Protein AF-A0A2D5W9T0-F1 (afdb_monomer)

Sequence (68 aa):
MAEDTKPEERDEANSNAVARGMSLGAGLGVALGAGFGAAFGDVAIGVAFGVALGPAIGVALAMAAKEK

Mean predicted aligned error: 10.08 Å

Solvent-accessible surface area (backbone atoms only — not comparable to full-atom values): 3537 Å² total; per-residue (Å²): 134,86,79,91,75,74,75,68,63,65,56,54,54,49,52,49,38,42,51,48,15,41,53,52,11,44,52,49,9,51,51,50,7,51,50,45,7,63,74,70,72,35,59,66,60,4,48,51,48,12,66,58,44,5,58,52,47,4,51,51,45,20,51,58,65,68,77,112

Radius of gyration: 17.3 Å; Cα contacts (8 Å,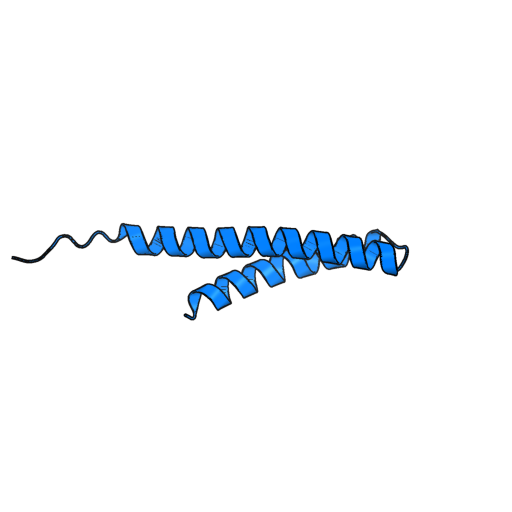 |Δi|>4): 81; chains: 1; bounding box: 42×15×54 Å

pLDDT: mean 76.52, std 14.75, range [39.78, 89.56]

Structure (mmCIF, N/CA/C/O backbone):
data_AF-A0A2D5W9T0-F1
#
_entry.id   AF-A0A2D5W9T0-F1
#
loop_
_atom_site.group_PDB
_atom_site.id
_atom_site.type_symbol
_atom_site.label_atom_id
_atom_site.label_alt_id
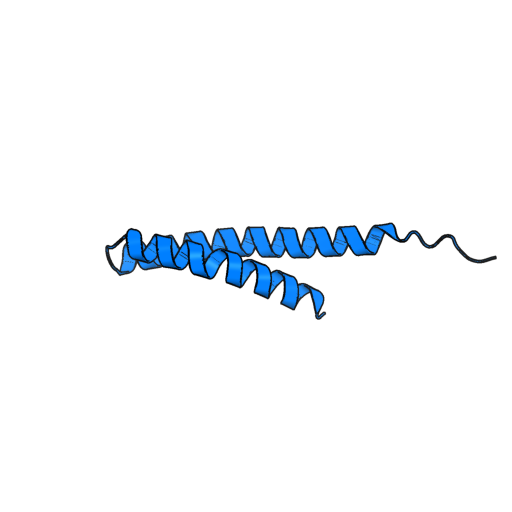_atom_site.label_comp_id
_atom_site.label_asym_id
_atom_site.label_entity_id
_atom_site.label_seq_id
_atom_site.pdbx_PDB_ins_code
_atom_site.Cartn_x
_atom_site.Cartn_y
_atom_site.Cartn_z
_atom_site.occupancy
_atom_site.B_iso_or_equiv
_atom_site.auth_seq_id
_atom_site.auth_comp_id
_atom_site.auth_asym_id
_atom_site.auth_atom_id
_atom_site.pdbx_PDB_model_num
ATOM 1 N N . MET A 1 1 ? 25.722 -1.012 -43.385 1.00 39.78 1 MET A N 1
ATOM 2 C CA . MET A 1 1 ? 26.468 -1.616 -42.263 1.00 39.78 1 MET A CA 1
ATOM 3 C C . MET A 1 1 ? 25.916 -0.998 -40.992 1.00 39.78 1 MET A C 1
ATOM 5 O O . MET A 1 1 ? 26.034 0.210 -40.878 1.00 39.78 1 MET A O 1
ATOM 9 N N . ALA A 1 2 ? 25.262 -1.828 -40.165 1.00 44.44 2 ALA A N 1
ATOM 10 C CA . ALA A 1 2 ? 24.778 -1.607 -38.789 1.00 44.44 2 ALA A CA 1
ATOM 11 C C . ALA A 1 2 ? 24.008 -0.292 -38.530 1.00 44.44 2 ALA A C 1
ATOM 13 O O . ALA A 1 2 ? 24.605 0.757 -38.342 1.00 44.44 2 ALA A O 1
ATOM 14 N N . GLU A 1 3 ? 22.686 -0.281 -38.716 1.00 48.31 3 GLU A N 1
ATOM 15 C CA . GLU A 1 3 ? 21.674 -0.567 -37.672 1.00 48.31 3 GLU A CA 1
ATOM 16 C C . GLU A 1 3 ? 21.503 0.591 -36.675 1.00 48.31 3 GLU A C 1
ATOM 18 O O . GLU A 1 3 ? 22.009 0.569 -35.554 1.00 48.31 3 GLU A O 1
ATOM 23 N N . ASP A 1 4 ? 20.716 1.581 -37.111 1.00 54.41 4 ASP A N 1
ATOM 24 C CA . ASP A 1 4 ? 19.933 2.489 -36.270 1.00 54.41 4 ASP A CA 1
ATOM 2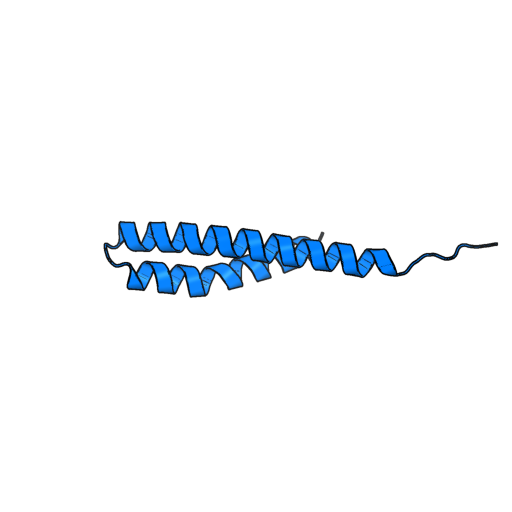5 C C . ASP A 1 4 ? 19.101 1.679 -35.264 1.00 54.41 4 ASP A C 1
ATOM 27 O O . ASP A 1 4 ? 17.967 1.275 -35.527 1.00 54.41 4 ASP A O 1
ATOM 31 N N . THR A 1 5 ? 19.667 1.407 -34.093 1.00 53.00 5 THR A N 1
ATOM 32 C CA . THR A 1 5 ? 18.926 0.822 -32.975 1.00 53.00 5 THR A CA 1
ATOM 33 C C . THR A 1 5 ? 18.396 1.951 -32.097 1.00 53.00 5 THR A C 1
ATOM 35 O O . THR A 1 5 ? 19.050 2.468 -31.194 1.00 53.00 5 THR A O 1
ATOM 38 N N . LYS A 1 6 ? 17.176 2.351 -32.456 1.00 52.47 6 LYS A N 1
ATOM 39 C CA . LYS A 1 6 ? 16.213 3.202 -31.754 1.00 52.47 6 LYS A CA 1
ATOM 40 C C . LYS A 1 6 ? 16.290 3.048 -30.215 1.00 52.47 6 LYS A C 1
ATOM 42 O O . LYS A 1 6 ? 16.025 1.958 -29.709 1.00 52.47 6 LYS A O 1
ATOM 47 N N . PRO A 1 7 ? 16.597 4.108 -29.439 1.00 51.31 7 PRO A N 1
ATOM 48 C CA . PRO A 1 7 ? 16.611 4.034 -27.975 1.00 51.31 7 PRO A CA 1
ATOM 49 C C . PRO A 1 7 ? 15.208 4.085 -27.335 1.00 51.31 7 PRO A C 1
ATOM 51 O O . PRO A 1 7 ? 15.087 3.961 -26.120 1.00 51.31 7 PRO A O 1
ATOM 54 N N . GLU A 1 8 ? 14.143 4.231 -28.129 1.00 53.28 8 GLU A N 1
ATOM 55 C CA . GLU A 1 8 ? 12.779 4.526 -27.654 1.00 53.28 8 GLU A CA 1
ATOM 56 C C . GLU A 1 8 ? 12.089 3.357 -26.912 1.00 53.28 8 GLU A C 1
ATOM 58 O O . GLU A 1 8 ? 11.148 3.582 -26.157 1.00 53.28 8 GLU A O 1
ATOM 63 N N . GLU A 1 9 ? 12.576 2.116 -27.033 1.00 52.97 9 GLU A N 1
ATOM 64 C CA . GLU A 1 9 ? 11.928 0.940 -26.419 1.00 52.97 9 GLU A CA 1
ATOM 65 C C . GLU A 1 9 ? 12.242 0.746 -24.919 1.00 52.97 9 GLU A C 1
ATOM 67 O O . GLU A 1 9 ? 11.472 0.103 -24.199 1.00 52.97 9 GLU A O 1
ATOM 72 N N . ARG A 1 10 ? 13.340 1.321 -24.397 1.00 51.25 10 ARG A N 1
ATOM 73 C CA . ARG A 1 10 ? 13.691 1.192 -22.963 1.00 51.25 10 ARG A CA 1
ATOM 74 C C . ARG A 1 10 ? 12.828 2.061 -22.050 1.00 51.25 10 ARG A C 1
ATOM 76 O O . ARG A 1 10 ? 12.568 1.664 -20.913 1.00 51.25 10 ARG A O 1
ATOM 83 N N . ASP A 1 11 ? 12.379 3.217 -22.530 1.00 53.12 11 ASP A N 1
ATOM 84 C CA . ASP A 1 11 ? 11.534 4.127 -21.754 1.00 53.12 11 ASP A CA 1
ATOM 85 C C . ASP A 1 11 ? 10.074 3.665 -21.722 1.00 53.12 11 ASP A C 1
ATOM 87 O O . ASP A 1 11 ? 9.427 3.739 -20.677 1.00 53.12 11 ASP A O 1
ATOM 91 N N . GLU A 1 12 ? 9.566 3.094 -22.814 1.00 53.09 12 GLU A N 1
ATOM 92 C CA . GLU A 1 12 ? 8.175 2.637 -22.909 1.00 53.09 12 GLU A CA 1
ATOM 93 C C . GLU A 1 12 ? 7.920 1.365 -22.079 1.00 53.09 12 GLU A C 1
ATOM 95 O O . GLU A 1 12 ? 6.898 1.247 -21.395 1.00 53.09 12 GLU A O 1
ATOM 100 N N . ALA A 1 13 ? 8.890 0.444 -22.035 1.00 54.84 13 ALA A N 1
ATOM 101 C CA . ALA A 1 13 ? 8.844 -0.725 -21.156 1.00 54.84 13 ALA A CA 1
ATOM 102 C C . ALA A 1 13 ? 8.871 -0.333 -19.664 1.00 54.84 13 ALA A C 1
ATOM 104 O O . ALA A 1 13 ? 8.130 -0.903 -18.858 1.00 54.84 13 ALA A O 1
ATOM 105 N N . ASN A 1 14 ? 9.669 0.677 -19.299 1.00 58.69 14 ASN A N 1
ATOM 106 C CA . ASN A 1 14 ? 9.774 1.176 -17.926 1.00 58.69 14 ASN A CA 1
ATOM 107 C C . ASN A 1 14 ? 8.526 1.979 -17.513 1.00 58.69 14 ASN A C 1
ATOM 109 O O . ASN A 1 14 ? 8.005 1.778 -16.416 1.00 58.69 14 ASN A O 1
ATOM 113 N N . SER A 1 15 ? 7.982 2.813 -18.407 1.00 62.75 15 SER A N 1
ATOM 114 C CA . SER A 1 15 ? 6.709 3.514 -18.185 1.00 62.75 15 SER A CA 1
ATOM 115 C C . SER A 1 15 ? 5.562 2.530 -17.974 1.00 62.75 15 SER A C 1
ATOM 117 O O . SER A 1 15 ? 4.775 2.690 -17.044 1.00 62.75 15 SER A O 1
ATOM 119 N N . ASN A 1 16 ? 5.502 1.459 -18.768 1.00 72.25 16 ASN A N 1
ATOM 120 C CA . ASN A 1 16 ? 4.472 0.432 -18.629 1.00 72.25 16 ASN A CA 1
ATOM 121 C C . ASN A 1 16 ? 4.642 -0.418 -17.365 1.00 72.25 16 ASN A C 1
ATOM 123 O O . ASN A 1 16 ? 3.641 -0.779 -16.746 1.00 72.25 16 ASN A O 1
ATOM 127 N N . ALA A 1 17 ? 5.873 -0.727 -16.953 1.00 75.19 17 ALA A N 1
ATOM 128 C CA . ALA A 1 17 ? 6.136 -1.437 -15.701 1.00 75.19 17 ALA A CA 1
ATOM 129 C C . ALA A 1 17 ? 5.731 -0.597 -14.480 1.00 75.19 17 ALA A C 1
ATOM 131 O O . ALA A 1 17 ? 5.040 -1.098 -13.592 1.00 75.19 17 ALA A O 1
ATOM 132 N N . VAL A 1 18 ? 6.081 0.692 -14.467 1.00 76.81 18 VAL A N 1
ATOM 133 C CA . VAL A 1 18 ? 5.705 1.618 -13.389 1.00 76.81 18 VAL A CA 1
ATOM 134 C C . VAL A 1 18 ? 4.203 1.893 -13.394 1.00 76.81 18 VAL A C 1
ATOM 136 O O . VAL A 1 18 ? 3.580 1.855 -12.336 1.00 76.81 18 VAL A O 1
ATOM 139 N N . ALA A 1 19 ? 3.588 2.094 -14.560 1.00 81.25 19 ALA A N 1
ATOM 140 C CA . ALA A 1 19 ? 2.146 2.301 -14.678 1.00 81.25 19 ALA A CA 1
ATOM 141 C C . ALA A 1 19 ? 1.344 1.054 -14.267 1.00 81.25 19 ALA A C 1
ATOM 143 O O . ALA A 1 19 ? 0.339 1.167 -13.560 1.00 81.25 19 ALA A O 1
ATOM 144 N N . ARG A 1 20 ? 1.796 -0.152 -14.644 1.00 82.56 20 ARG A N 1
ATOM 145 C CA . ARG A 1 20 ? 1.196 -1.416 -14.180 1.00 82.56 20 ARG A CA 1
ATOM 146 C C . ARG A 1 20 ? 1.394 -1.615 -12.685 1.00 82.56 20 ARG A C 1
ATOM 148 O O . ARG A 1 20 ? 0.435 -1.948 -12.001 1.00 82.56 20 ARG A O 1
ATOM 155 N N . GLY A 1 21 ? 2.596 -1.364 -12.173 1.00 85.38 21 GLY A N 1
ATOM 156 C CA . GLY A 1 21 ? 2.885 -1.415 -10.742 1.00 85.38 21 GLY A CA 1
ATOM 157 C C . GLY A 1 21 ? 1.980 -0.472 -9.953 1.00 85.38 21 GLY A C 1
ATOM 158 O O . GLY A 1 21 ? 1.303 -0.909 -9.032 1.00 85.38 21 GLY A O 1
ATOM 159 N N . MET A 1 22 ? 1.869 0.790 -10.366 1.00 84.12 22 MET A N 1
ATOM 160 C CA . MET A 1 22 ? 1.011 1.784 -9.715 1.00 84.12 22 MET A CA 1
ATOM 161 C C . MET A 1 22 ? -0.480 1.452 -9.800 1.00 84.12 22 MET A C 1
ATOM 163 O O . MET A 1 22 ? -1.180 1.592 -8.803 1.00 84.12 22 MET A O 1
ATOM 167 N N . SER A 1 23 ? -0.982 0.991 -10.948 1.00 85.25 23 SER A N 1
ATOM 168 C CA . SER A 1 23 ? -2.397 0.606 -11.091 1.00 85.25 23 SER A CA 1
ATOM 169 C C . SER A 1 23 ? -2.750 -0.639 -10.270 1.00 85.25 23 SER A C 1
ATOM 171 O O . SER A 1 23 ? -3.781 -0.654 -9.595 1.00 85.25 23 SER A O 1
ATOM 173 N N . LEU A 1 24 ? -1.871 -1.646 -10.247 1.00 85.69 24 LEU A N 1
ATOM 174 C CA . LEU A 1 24 ? -2.007 -2.822 -9.380 1.00 85.69 24 LEU A CA 1
ATOM 175 C C . LEU A 1 24 ? -1.889 -2.450 -7.900 1.00 85.69 24 LEU A C 1
ATOM 177 O O . LEU A 1 24 ? -2.697 -2.902 -7.095 1.00 85.69 24 LEU A O 1
ATOM 181 N N . GLY A 1 25 ? -0.924 -1.604 -7.545 1.00 88.94 25 GLY A N 1
ATOM 182 C CA . GLY A 1 25 ? -0.721 -1.105 -6.187 1.00 88.94 25 GLY A CA 1
ATOM 183 C C . GLY A 1 25 ? -1.905 -0.288 -5.685 1.00 88.94 25 GLY A C 1
ATOM 184 O O . GLY A 1 25 ? -2.362 -0.502 -4.568 1.00 88.94 25 GLY A O 1
ATOM 185 N N . ALA A 1 26 ? -2.471 0.582 -6.522 1.00 85.25 26 ALA A N 1
ATOM 186 C CA . ALA A 1 26 ? -3.679 1.333 -6.198 1.00 85.25 26 ALA A CA 1
ATOM 187 C C . ALA A 1 26 ? -4.884 0.401 -6.001 1.00 85.25 26 ALA A C 1
ATOM 189 O O . ALA A 1 26 ? -5.587 0.520 -4.999 1.00 85.25 26 ALA A O 1
ATOM 190 N N . GLY A 1 27 ? -5.094 -0.568 -6.900 1.00 87.62 27 GLY A N 1
ATOM 191 C CA . GLY A 1 27 ? -6.170 -1.555 -6.766 1.00 87.62 27 GLY A CA 1
ATOM 192 C C . GLY A 1 27 ? -6.035 -2.414 -5.505 1.00 87.62 27 GLY A C 1
ATOM 193 O O . GLY A 1 27 ? -7.000 -2.569 -4.756 1.00 87.62 27 GLY A O 1
ATOM 194 N N . LEU A 1 28 ? -4.828 -2.915 -5.225 1.00 87.12 28 LEU A N 1
ATOM 195 C CA . LEU A 1 28 ? -4.524 -3.683 -4.015 1.00 87.12 28 LEU A CA 1
ATOM 196 C C . LEU A 1 28 ? -4.655 -2.837 -2.750 1.00 87.12 28 LEU A C 1
ATOM 198 O O . LEU A 1 28 ? -5.241 -3.300 -1.780 1.00 87.12 28 LEU A O 1
ATOM 202 N N . GLY A 1 29 ? -4.157 -1.602 -2.757 1.00 89.56 29 GLY A N 1
ATOM 203 C CA . GLY A 1 29 ? -4.282 -0.674 -1.636 1.00 89.56 29 GLY A CA 1
ATOM 204 C C . GLY A 1 29 ? -5.739 -0.382 -1.302 1.00 89.56 29 GLY A C 1
ATOM 205 O O . GLY A 1 29 ? -6.130 -0.472 -0.142 1.00 89.56 29 GLY A O 1
ATOM 206 N N . VAL A 1 30 ? -6.573 -0.113 -2.309 1.00 88.50 30 VAL A N 1
ATOM 207 C CA . VAL A 1 30 ? -8.012 0.111 -2.110 1.00 88.50 30 VAL A CA 1
ATOM 208 C C . VAL A 1 30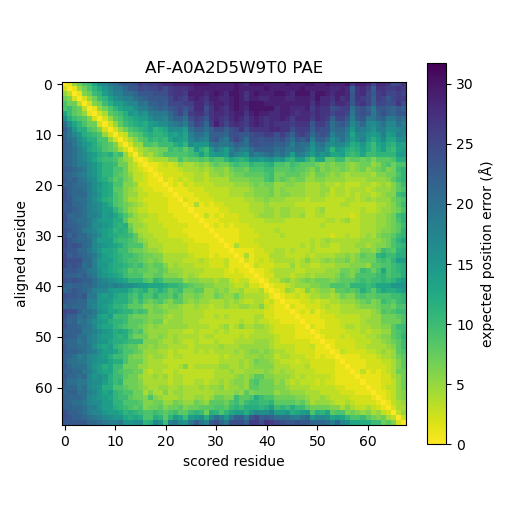 ? -8.710 -1.158 -1.618 1.00 88.50 30 VAL A C 1
ATOM 210 O O . VAL A 1 30 ? -9.495 -1.080 -0.677 1.00 88.50 30 VAL A O 1
ATOM 213 N N . ALA A 1 31 ? -8.415 -2.326 -2.195 1.00 88.56 31 ALA A N 1
ATOM 214 C CA . ALA A 1 31 ? -9.018 -3.591 -1.775 1.00 88.56 31 ALA A CA 1
ATOM 215 C C . ALA A 1 31 ? -8.627 -3.973 -0.338 1.00 88.56 31 ALA A C 1
ATOM 217 O O . ALA A 1 31 ? -9.491 -4.333 0.463 1.00 88.56 31 ALA A O 1
ATOM 218 N N . LEU A 1 32 ? -7.343 -3.847 0.008 1.00 86.44 32 LEU A N 1
ATOM 219 C CA . LEU A 1 32 ? -6.843 -4.076 1.362 1.00 86.44 32 LEU A CA 1
ATOM 220 C C . LEU A 1 32 ? -7.418 -3.053 2.332 1.00 86.44 32 LEU A C 1
ATOM 222 O O . LEU A 1 32 ? -7.879 -3.431 3.401 1.00 86.44 32 LEU A O 1
ATOM 226 N N . GLY A 1 33 ? -7.444 -1.776 1.961 1.00 88.19 33 GLY A N 1
ATOM 227 C CA . GLY A 1 33 ? -8.001 -0.729 2.803 1.00 88.19 33 GLY A CA 1
ATOM 228 C C . GLY A 1 33 ? -9.493 -0.915 3.062 1.00 88.19 33 GLY A C 1
ATOM 229 O O . GLY A 1 33 ? -9.932 -0.846 4.205 1.00 88.19 33 GLY A O 1
ATOM 230 N N . ALA A 1 34 ? -10.279 -1.244 2.038 1.00 86.94 34 ALA A N 1
ATOM 231 C CA . ALA A 1 34 ? -11.695 -1.560 2.200 1.00 86.94 34 ALA A CA 1
ATOM 232 C C . ALA A 1 34 ? -11.904 -2.827 3.048 1.00 86.94 34 ALA A C 1
ATOM 234 O O . ALA A 1 34 ? -12.754 -2.834 3.937 1.00 86.94 34 ALA A O 1
ATOM 235 N N . GLY A 1 35 ? -11.102 -3.873 2.821 1.00 87.94 35 GLY A N 1
ATOM 236 C CA . GLY A 1 35 ? -11.157 -5.122 3.582 1.00 87.94 35 GLY A CA 1
ATOM 237 C C . GLY A 1 35 ? -10.798 -4.933 5.055 1.00 87.94 35 GLY A C 1
ATOM 238 O O . GLY A 1 35 ? -11.543 -5.373 5.926 1.00 87.94 35 GLY A O 1
ATOM 239 N N . PHE A 1 36 ? -9.704 -4.227 5.348 1.00 84.81 36 PHE A N 1
ATOM 240 C CA . PHE A 1 36 ? -9.305 -3.900 6.715 1.00 84.81 36 PHE A CA 1
ATOM 241 C C . PHE A 1 36 ? -10.300 -2.954 7.382 1.00 84.81 36 PHE A C 1
ATOM 243 O O . PHE A 1 36 ? -10.669 -3.186 8.527 1.00 84.81 36 PHE A O 1
ATOM 250 N N . GLY A 1 37 ? -10.800 -1.940 6.674 1.00 87.25 37 GLY A N 1
ATOM 251 C CA . GLY A 1 37 ? -11.811 -1.033 7.216 1.00 87.25 37 GLY A CA 1
ATOM 252 C C . GLY A 1 37 ? -13.112 -1.750 7.575 1.00 87.25 37 GLY A C 1
ATOM 253 O O . GLY A 1 37 ? -13.673 -1.510 8.641 1.00 87.25 37 GLY A O 1
ATOM 254 N N . ALA A 1 38 ? -13.556 -2.690 6.737 1.00 87.50 38 ALA A N 1
ATOM 255 C CA . ALA A 1 38 ? -14.715 -3.529 7.027 1.00 87.50 38 ALA A CA 1
ATOM 256 C C . ALA A 1 38 ? -14.447 -4.529 8.166 1.00 87.50 38 ALA A C 1
ATOM 258 O O . ALA A 1 38 ? -15.314 -4.732 9.012 1.00 87.50 38 ALA A O 1
ATOM 259 N N . ALA A 1 39 ? -13.253 -5.128 8.219 1.00 88.25 39 ALA A N 1
ATOM 260 C CA . ALA A 1 39 ? -12.882 -6.104 9.245 1.00 88.25 39 ALA A CA 1
ATOM 261 C C . ALA A 1 39 ? -12.724 -5.477 10.639 1.00 88.25 39 ALA A C 1
ATOM 263 O O . ALA A 1 39 ? -13.130 -6.081 11.630 1.00 88.25 39 ALA A O 1
ATOM 264 N N . PH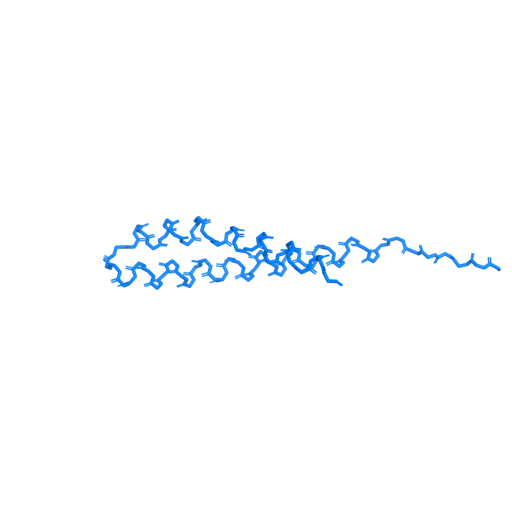E A 1 40 ? -12.159 -4.270 10.720 1.00 84.94 40 PHE A N 1
ATOM 265 C CA . PHE A 1 40 ? -12.010 -3.527 11.973 1.00 84.94 40 PHE A CA 1
ATOM 266 C C . PHE A 1 40 ? -13.256 -2.707 12.340 1.00 84.94 40 PHE A C 1
ATOM 268 O O . PHE A 1 40 ? -13.327 -2.181 13.447 1.00 84.94 40 PHE A O 1
ATOM 275 N N . GLY A 1 41 ? -14.231 -2.586 11.432 1.00 87.06 41 GLY A N 1
ATOM 276 C CA . GLY A 1 41 ? -15.3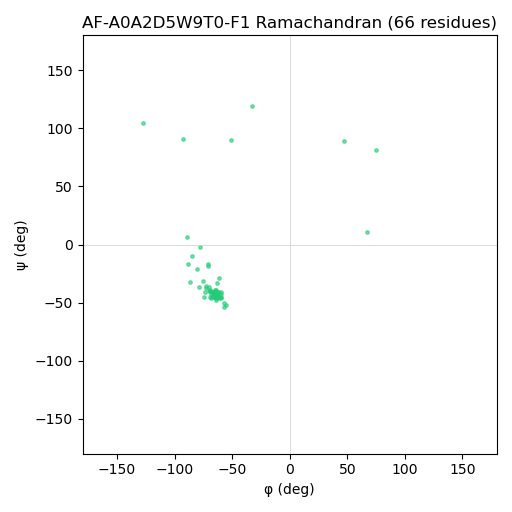96 -1.714 11.606 1.00 87.06 41 GLY A CA 1
ATOM 277 C C . GLY A 1 41 ? -15.052 -0.221 11.599 1.00 87.06 41 GLY A C 1
ATOM 278 O O . GLY A 1 41 ? -15.905 0.603 11.920 1.00 87.06 41 GLY A O 1
ATOM 279 N N . ASP A 1 42 ? -13.818 0.129 11.232 1.00 87.00 42 ASP A N 1
ATOM 280 C CA . ASP A 1 42 ? -13.312 1.494 11.209 1.00 87.00 42 ASP A CA 1
ATOM 281 C C . ASP A 1 42 ? -12.711 1.811 9.837 1.00 87.00 42 ASP A C 1
ATOM 283 O O . ASP A 1 42 ? -11.609 1.388 9.468 1.00 87.00 42 ASP A O 1
ATOM 287 N N . VAL A 1 43 ? -13.468 2.592 9.066 1.00 84.25 43 VAL A N 1
ATOM 288 C CA . VAL A 1 43 ? -13.084 3.029 7.722 1.00 84.25 43 VAL A CA 1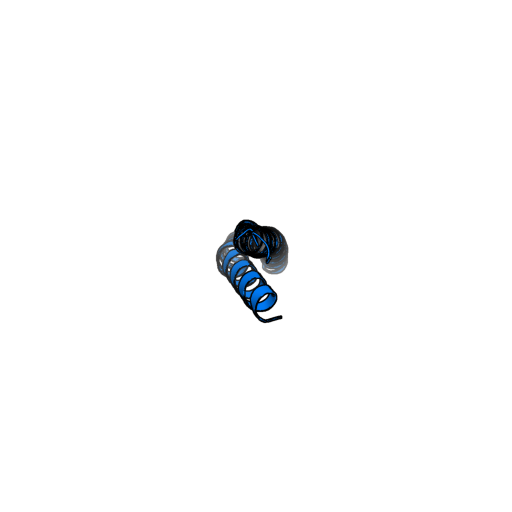
ATOM 289 C C . VAL A 1 43 ? -11.809 3.872 7.754 1.00 84.25 43 VAL A C 1
ATOM 291 O O . VAL A 1 43 ? -11.050 3.834 6.787 1.00 84.25 43 VAL A O 1
ATOM 294 N N . ALA A 1 44 ? -11.517 4.587 8.845 1.00 86.19 44 ALA A N 1
ATOM 295 C CA . ALA A 1 44 ? -10.315 5.408 8.935 1.00 86.19 44 ALA A CA 1
ATOM 296 C C . ALA A 1 44 ? -9.046 4.546 8.939 1.00 86.19 44 ALA A C 1
ATOM 298 O O . ALA A 1 44 ? -8.086 4.874 8.239 1.00 86.19 44 ALA A O 1
ATOM 299 N N . ILE A 1 45 ? -9.058 3.412 9.649 1.00 84.56 45 ILE A N 1
ATOM 300 C CA . ILE A 1 45 ? -7.934 2.462 9.642 1.00 84.56 45 ILE A CA 1
ATOM 301 C C . ILE A 1 45 ? -7.783 1.828 8.264 1.00 84.56 45 ILE A C 1
ATOM 303 O O . ILE A 1 45 ? -6.674 1.760 7.735 1.00 84.56 45 ILE A O 1
ATOM 307 N N . GLY A 1 46 ? -8.896 1.424 7.655 1.00 87.94 46 GLY A N 1
ATOM 308 C CA . GLY A 1 46 ? -8.900 0.897 6.297 1.00 87.94 46 GLY A CA 1
ATOM 309 C C . GLY A 1 46 ? -8.279 1.859 5.283 1.00 87.94 46 GLY A C 1
ATOM 310 O O . GLY A 1 46 ? -7.348 1.505 4.562 1.00 87.94 46 GLY A O 1
ATOM 311 N N . VAL A 1 47 ? -8.737 3.110 5.262 1.00 86.31 47 VAL A N 1
ATOM 312 C CA . VAL A 1 47 ? -8.210 4.142 4.359 1.00 86.31 47 VAL A CA 1
ATOM 313 C C . VAL A 1 47 ? -6.743 4.448 4.660 1.00 86.31 47 VAL A C 1
ATOM 315 O O . VAL A 1 47 ? -5.950 4.529 3.724 1.00 86.31 47 VAL A O 1
ATOM 318 N N . ALA A 1 48 ? -6.348 4.555 5.932 1.00 88.06 48 ALA A N 1
ATOM 319 C CA . ALA A 1 48 ? -4.954 4.785 6.308 1.00 88.06 48 ALA A CA 1
ATOM 320 C C . ALA A 1 48 ? -4.036 3.665 5.794 1.00 88.06 48 ALA A C 1
ATOM 322 O O . ALA A 1 48 ? -2.999 3.945 5.193 1.00 88.06 48 ALA A O 1
ATOM 323 N N . PHE A 1 49 ? -4.446 2.403 5.953 1.00 85.19 49 PHE A N 1
ATOM 324 C CA . PHE A 1 49 ? -3.708 1.257 5.426 1.00 85.19 49 PHE A CA 1
ATOM 325 C C . PHE A 1 49 ? -3.687 1.229 3.900 1.00 85.19 49 PHE A C 1
ATOM 327 O O . PHE A 1 49 ? -2.635 0.993 3.314 1.00 85.19 49 PHE A O 1
ATOM 334 N N . GLY A 1 50 ? -4.814 1.498 3.244 1.00 87.69 50 GLY A N 1
ATOM 335 C CA . GLY A 1 50 ? -4.880 1.507 1.786 1.00 87.69 50 GLY A CA 1
ATOM 336 C C . GLY A 1 50 ? -4.014 2.598 1.156 1.00 87.69 50 GLY A C 1
ATOM 337 O O . GLY A 1 50 ? -3.301 2.335 0.188 1.00 87.69 50 GLY A O 1
ATOM 338 N N . VAL A 1 51 ? -4.014 3.800 1.739 1.00 86.19 51 VAL A N 1
ATOM 339 C CA . VAL A 1 51 ? -3.198 4.937 1.284 1.00 86.19 51 VAL A CA 1
ATOM 340 C C . VAL A 1 51 ? -1.717 4.739 1.612 1.00 86.19 51 VAL A C 1
ATOM 342 O O . VAL A 1 51 ? -0.871 5.118 0.808 1.00 86.19 51 VAL A O 1
ATOM 345 N N . ALA A 1 52 ? -1.382 4.122 2.749 1.00 87.19 52 ALA A N 1
ATOM 346 C CA . ALA A 1 52 ? 0.008 3.839 3.105 1.00 87.19 52 ALA A CA 1
ATOM 347 C C . ALA A 1 52 ? 0.597 2.678 2.285 1.00 87.19 52 ALA A C 1
ATOM 349 O O . ALA A 1 52 ? 1.715 2.775 1.780 1.00 87.19 52 ALA A O 1
ATOM 350 N N . LEU A 1 53 ? -0.150 1.579 2.137 1.00 84.50 53 LEU A N 1
ATOM 351 C CA . LEU A 1 53 ? 0.340 0.360 1.495 1.00 84.50 53 LEU A CA 1
ATOM 352 C C . LEU A 1 53 ? 0.165 0.360 -0.023 1.00 84.50 53 LEU A C 1
ATOM 354 O O . LEU A 1 53 ? 1.005 -0.208 -0.711 1.00 84.50 53 LEU A O 1
ATOM 358 N N . GLY A 1 54 ? -0.878 0.985 -0.573 1.00 87.50 54 GLY A N 1
ATOM 359 C CA . GLY A 1 54 ? -1.151 0.954 -2.014 1.00 87.50 54 GLY A CA 1
ATOM 360 C C . GLY A 1 54 ? 0.007 1.472 -2.880 1.00 87.50 54 GLY A C 1
ATOM 361 O O . GLY A 1 54 ? 0.498 0.738 -3.742 1.00 87.50 54 GLY A O 1
ATOM 362 N N . PRO A 1 55 ? 0.513 2.695 -2.631 1.00 84.00 55 PRO A N 1
ATOM 363 C CA . PRO A 1 55 ? 1.673 3.233 -3.336 1.00 84.00 55 PRO A CA 1
ATOM 364 C C . PRO A 1 55 ? 2.948 2.436 -3.051 1.00 84.00 55 PRO A C 1
ATOM 366 O O . PRO A 1 55 ? 3.729 2.191 -3.966 1.00 84.00 55 PRO A O 1
ATOM 369 N N . ALA A 1 56 ? 3.148 1.988 -1.806 1.00 86.94 56 ALA A N 1
ATOM 370 C CA . ALA A 1 56 ? 4.322 1.207 -1.420 1.00 86.94 56 ALA A CA 1
ATOM 371 C C . ALA A 1 56 ? 4.394 -0.129 -2.177 1.00 86.94 56 ALA A C 1
ATOM 373 O O . ALA A 1 56 ? 5.438 -0.467 -2.732 1.00 86.94 56 ALA A O 1
ATOM 374 N N . ILE A 1 57 ? 3.272 -0.851 -2.271 1.00 85.62 57 ILE A N 1
ATOM 375 C CA . ILE A 1 57 ? 3.149 -2.091 -3.047 1.00 85.62 57 ILE A CA 1
ATOM 376 C C . ILE A 1 57 ? 3.311 -1.800 -4.540 1.00 85.62 57 ILE A C 1
ATOM 378 O O . ILE A 1 57 ? 3.991 -2.552 -5.231 1.00 85.62 57 ILE A O 1
ATOM 382 N N . GLY A 1 58 ? 2.730 -0.709 -5.045 1.00 87.31 58 GLY A N 1
ATOM 383 C CA . GLY A 1 58 ? 2.836 -0.362 -6.460 1.00 87.31 58 GLY A CA 1
ATOM 384 C C . GLY A 1 58 ? 4.261 -0.033 -6.901 1.00 87.31 58 GLY A C 1
ATOM 385 O O . GLY A 1 58 ? 4.706 -0.500 -7.951 1.00 87.31 58 GLY A O 1
ATOM 386 N N . VAL A 1 59 ? 5.006 0.699 -6.070 1.00 84.88 59 VAL A N 1
ATOM 387 C CA . VAL A 1 59 ? 6.431 0.979 -6.286 1.00 84.88 59 VAL A CA 1
ATOM 388 C C . VAL A 1 59 ? 7.260 -0.293 -6.136 1.00 84.88 59 VAL A C 1
ATOM 390 O O . VAL A 1 59 ? 8.082 -0.573 -7.004 1.00 84.88 59 VAL A O 1
ATOM 393 N N . ALA A 1 60 ? 7.028 -1.093 -5.092 1.00 85.50 60 ALA A N 1
ATOM 394 C CA . ALA A 1 60 ? 7.744 -2.351 -4.891 1.00 85.50 60 ALA A CA 1
ATOM 395 C C . ALA A 1 60 ? 7.532 -3.322 -6.062 1.00 85.50 60 ALA A C 1
ATOM 397 O O . ALA A 1 60 ? 8.486 -3.942 -6.521 1.00 85.50 60 ALA A O 1
ATOM 398 N N . LEU A 1 61 ? 6.310 -3.410 -6.595 1.00 82.88 61 LEU A N 1
ATOM 399 C CA . LEU A 1 61 ? 5.994 -4.248 -7.749 1.00 82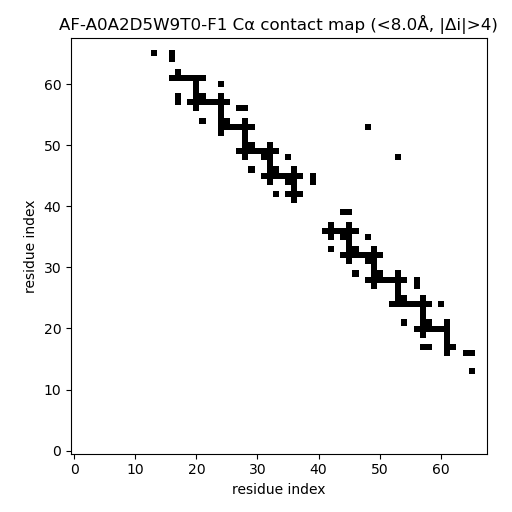.88 61 LEU A CA 1
ATOM 400 C C . LEU A 1 61 ? 6.621 -3.706 -9.037 1.00 82.88 61 LEU A C 1
ATOM 402 O O . LEU A 1 61 ? 7.134 -4.487 -9.832 1.00 82.88 61 LEU A O 1
ATOM 406 N N . ALA A 1 62 ? 6.621 -2.386 -9.232 1.00 82.69 62 ALA A N 1
ATOM 407 C CA . ALA A 1 62 ? 7.309 -1.758 -10.356 1.00 82.69 62 ALA A CA 1
ATOM 408 C C . ALA A 1 62 ? 8.826 -2.004 -10.311 1.00 82.69 62 ALA A C 1
ATOM 410 O O . ALA A 1 62 ? 9.431 -2.286 -11.344 1.00 82.69 62 ALA A O 1
ATOM 411 N N . MET A 1 63 ? 9.437 -1.938 -9.123 1.00 80.69 63 MET A N 1
ATOM 412 C CA . MET A 1 63 ? 10.858 -2.242 -8.934 1.00 80.69 63 MET A CA 1
ATOM 413 C C . MET A 1 63 ? 11.150 -3.734 -9.124 1.00 80.69 63 MET A C 1
ATOM 415 O O . MET A 1 63 ? 12.059 -4.076 -9.872 1.00 80.69 63 MET A O 1
ATOM 419 N N . ALA A 1 64 ? 10.335 -4.623 -8.549 1.00 79.12 64 ALA A N 1
ATOM 420 C CA . ALA A 1 64 ? 10.474 -6.071 -8.717 1.00 79.12 64 ALA A CA 1
ATOM 421 C C . ALA A 1 64 ? 10.280 -6.520 -10.176 1.00 79.12 64 ALA A C 1
ATOM 423 O O . ALA A 1 64 ? 10.931 -7.458 -10.629 1.00 79.12 64 ALA A O 1
ATOM 424 N N . ALA A 1 65 ? 9.415 -5.840 -10.934 1.00 72.38 65 ALA A N 1
ATOM 425 C CA . ALA A 1 65 ? 9.231 -6.087 -12.363 1.00 72.38 65 ALA A CA 1
ATOM 426 C C . ALA A 1 65 ? 10.420 -5.616 -13.218 1.00 72.38 65 ALA A C 1
ATOM 428 O O . ALA A 1 65 ? 10.552 -6.060 -14.354 1.00 72.38 65 ALA A O 1
ATOM 429 N N . LYS A 1 66 ? 11.271 -4.729 -12.687 1.00 63.31 66 LYS A N 1
ATOM 430 C CA . LYS A 1 66 ? 12.467 -4.207 -13.362 1.00 63.31 66 LYS A CA 1
ATOM 431 C C . LYS A 1 66 ? 13.711 -5.077 -13.139 1.00 63.31 66 LYS A C 1
ATOM 433 O O . LYS A 1 66 ? 14.685 -4.933 -13.867 1.00 63.31 66 LYS A O 1
ATOM 438 N N . GLU A 1 67 ? 13.683 -5.954 -12.137 1.00 60.00 67 GLU A N 1
ATOM 439 C CA . GLU A 1 67 ? 14.799 -6.834 -11.758 1.00 60.00 67 GLU A CA 1
ATOM 440 C C . GLU A 1 67 ? 14.799 -8.192 -12.495 1.00 60.00 67 GLU A C 1
ATOM 442 O O . GLU A 1 67 ? 15.614 -9.061 -12.190 1.00 60.00 67 GLU A O 1
ATOM 447 N N . LYS A 1 68 ? 13.900 -8.381 -13.471 1.00 48.09 68 LYS A N 1
ATOM 448 C CA . LYS A 1 68 ? 13.830 -9.557 -14.354 1.00 48.09 68 LYS A CA 1
ATOM 449 C C . LYS A 1 68 ? 14.236 -9.210 -15.778 1.00 48.09 68 LYS A C 1
ATOM 451 O O . LYS A 1 68 ? 14.877 -10.082 -16.403 1.00 48.09 68 LYS A O 1
#

Secondary structure (DSSP, 8-state):
-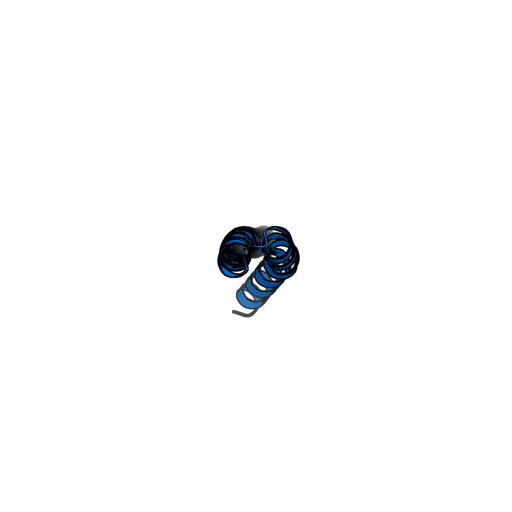-----TTHHHHHHHHHHHHHHHHHHHHHHHHHHHHHHHHT-HHHHHHHHHHHHHHHHHHHHHHHH--

Foldseek 3Di:
DDDDPDPPVVVVVLVVLLVVLLVQLLVVLLVQLVVVCVVVVHSVSSNVSSVVRSVVRSVVSSVVVVVD